Protein AF-A0A956GV33-F1 (afdb_monomer_lite)

Sequence (166 aa):
MASKSAYQAQEKGAEIEEQLDQLEKLIDRLRVMYEQYFLGISKLAPAQLHTEAERRIRDVTQLQIKNTGLRYRFATLSQKFGAYNSYWKRTMRQIEQGRYVRDLQRVGRKAARTGDDIPEEILQAMPKLMRERVKRDRAAAEAIARRQGKLDAAAAAAAGDADDGA

Foldseek 3Di:
DPDPVVVVVVVVLVVLVVLLVVLLVLLVVLLVQLLCCLVVVDVDRPVVSLVVSVVSLVVSVPDPDPDPVSVVSSVVSVVSSVVVVVVSVVSVVCVVVVNSVVVVVVLVVCCLPPVDDSPVVVLVSDRDVRNVVSVVVSVVSVVVVVVVVVVVVVVVVVVVVVPPDD

pLDDT: mean 76.54, std 17.6, range [45.59, 97.94]

Structure (mmCIF, N/CA/C/O backbone):
data_AF-A0A956GV33-F1
#
_entry.id   AF-A0A956GV33-F1
#
loop_
_atom_site.group_PDB
_atom_site.id
_atom_site.type_symbol
_atom_site.label_atom_id
_atom_site.label_alt_id
_atom_site.label_comp_id
_atom_site.label_asym_id
_atom_site.label_entity_id
_atom_site.label_seq_id
_atom_site.pdbx_PDB_ins_code
_atom_site.Cartn_x
_atom_site.Cartn_y
_atom_site.Cartn_z
_atom_site.occupancy
_atom_site.B_iso_or_equiv
_atom_site.auth_seq_id
_atom_site.auth_comp_id
_atom_site.auth_asym_id
_atom_site.auth_atom_id
_atom_site.pdbx_PDB_model_num
ATOM 1 N N . MET A 1 1 ? -37.537 -6.229 25.443 1.00 49.41 1 MET A N 1
ATOM 2 C CA . MET A 1 1 ? -37.187 -5.171 24.470 1.00 49.41 1 MET A CA 1
ATOM 3 C C . MET A 1 1 ? -35.674 -5.050 24.421 1.00 49.41 1 MET A C 1
ATOM 5 O O . MET A 1 1 ? -35.079 -4.902 25.482 1.00 49.41 1 MET A O 1
ATOM 9 N N . ALA A 1 2 ? -35.045 -5.172 23.250 1.00 53.31 2 ALA A N 1
ATOM 10 C CA . ALA A 1 2 ? -33.601 -4.968 23.128 1.00 53.31 2 ALA A CA 1
ATOM 11 C C . ALA A 1 2 ? -33.257 -3.521 23.528 1.00 53.31 2 ALA A C 1
ATOM 13 O O . ALA A 1 2 ? -33.849 -2.569 23.024 1.00 53.31 2 ALA A O 1
ATOM 14 N N . SER A 1 3 ? -32.368 -3.367 24.504 1.00 67.12 3 SER A N 1
ATOM 15 C CA . SER A 1 3 ? -32.026 -2.094 25.135 1.00 67.12 3 SER A CA 1
ATOM 16 C C . SER A 1 3 ? -31.173 -1.217 24.210 1.00 67.12 3 SER A C 1
ATOM 18 O O . SER A 1 3 ? -30.359 -1.715 23.436 1.00 67.12 3 SER A O 1
ATOM 20 N N . LYS A 1 4 ? -31.320 0.113 24.319 1.00 74.44 4 LYS A N 1
ATOM 21 C CA . LYS A 1 4 ? -30.606 1.147 23.531 1.00 74.44 4 LYS A CA 1
ATOM 22 C C . LYS A 1 4 ? -29.088 0.915 23.417 1.00 74.44 4 LYS A C 1
ATOM 24 O O . LYS A 1 4 ? -28.484 1.248 22.405 1.00 74.44 4 LYS A O 1
ATOM 29 N N . SER A 1 5 ? -28.484 0.295 24.432 1.00 77.69 5 SER A N 1
ATOM 30 C CA . SER A 1 5 ? -27.061 -0.067 24.457 1.00 77.69 5 SER A CA 1
ATOM 31 C C . SER A 1 5 ? -26.674 -1.139 23.425 1.00 77.69 5 SER A C 1
ATOM 33 O O . SER A 1 5 ? -25.600 -1.040 22.836 1.00 77.69 5 SER A O 1
ATOM 35 N N . ALA A 1 6 ? -27.537 -2.127 23.164 1.00 76.44 6 ALA A N 1
ATOM 36 C CA . ALA A 1 6 ? -27.273 -3.174 22.175 1.00 76.44 6 ALA A CA 1
ATOM 37 C C . ALA A 1 6 ? -27.285 -2.611 20.745 1.00 76.44 6 ALA A C 1
ATOM 39 O O . ALA A 1 6 ? -26.382 -2.908 19.966 1.00 76.44 6 ALA A O 1
ATOM 40 N N . TYR A 1 7 ? -28.239 -1.724 20.440 1.00 75.81 7 TYR A N 1
ATOM 41 C CA . TYR A 1 7 ? -28.301 -1.021 19.155 1.00 75.81 7 TYR A CA 1
ATOM 42 C C . TYR A 1 7 ? -27.052 -0.167 18.906 1.00 75.81 7 TYR A C 1
ATOM 44 O O . TYR A 1 7 ? -26.442 -0.285 17.850 1.00 75.81 7 TYR A O 1
ATOM 52 N N . GLN A 1 8 ? -26.598 0.601 19.902 1.00 78.31 8 GLN A N 1
ATOM 53 C CA . GLN A 1 8 ? -25.374 1.407 19.779 1.00 78.31 8 GLN A CA 1
ATOM 54 C C . GLN A 1 8 ? -24.106 0.561 19.584 1.00 78.31 8 GLN A C 1
ATOM 56 O O . GLN A 1 8 ? -23.174 0.979 18.900 1.00 78.31 8 GLN A O 1
ATOM 61 N N . ALA A 1 9 ? -24.031 -0.622 20.201 1.00 78.88 9 ALA A N 1
ATOM 62 C CA . ALA A 1 9 ? -22.897 -1.525 20.015 1.00 78.88 9 ALA A CA 1
ATOM 63 C C . ALA A 1 9 ? -22.880 -2.142 18.608 1.00 78.88 9 ALA A C 1
ATOM 65 O O . ALA A 1 9 ? -21.806 -2.307 18.030 1.00 78.88 9 ALA A O 1
ATOM 66 N N . GLN A 1 10 ? -24.057 -2.460 18.066 1.00 79.25 10 GLN A N 1
ATOM 67 C CA . GLN A 1 10 ? -24.214 -2.969 16.706 1.00 79.25 10 GLN A CA 1
ATOM 68 C C . GLN A 1 10 ? -23.894 -1.891 15.660 1.00 79.25 10 GLN A C 1
ATOM 70 O O . GLN A 1 10 ? -23.150 -2.168 14.725 1.00 79.25 10 GLN A O 1
ATOM 75 N N . GLU A 1 11 ? -24.376 -0.663 15.861 1.00 81.44 11 GLU A N 1
ATOM 76 C CA . GLU A 1 11 ? -24.094 0.499 15.005 1.00 81.44 11 GLU A CA 1
ATOM 77 C C . GLU A 1 11 ? -22.589 0.790 14.933 1.00 81.44 11 GLU A C 1
ATOM 79 O O . GLU A 1 11 ? -22.016 0.800 13.848 1.00 81.44 11 GLU A O 1
ATOM 84 N N . LYS A 1 12 ? -21.901 0.853 16.083 1.00 87.06 12 LYS A N 1
ATOM 85 C CA . LYS A 1 12 ? -20.432 0.981 16.120 1.00 87.06 12 LYS A CA 1
ATOM 86 C C . LYS A 1 12 ? -19.703 -0.171 15.428 1.00 87.06 12 LYS A C 1
ATOM 88 O O . LYS A 1 12 ? -18.622 0.021 14.882 1.00 87.06 12 LYS A O 1
ATOM 93 N N . GLY A 1 13 ? -20.251 -1.385 15.492 1.00 89.06 13 GLY A N 1
ATOM 94 C CA . GLY A 1 13 ? -19.702 -2.536 14.775 1.00 89.06 13 GLY A CA 1
ATOM 95 C C . GLY A 1 13 ? -19.760 -2.343 13.260 1.00 89.06 13 GLY A C 1
ATOM 96 O O . GLY A 1 13 ? -18.753 -2.561 12.591 1.00 89.06 13 GLY A O 1
ATOM 97 N N . ALA A 1 14 ? -20.905 -1.883 12.751 1.00 91.88 14 ALA A N 1
ATOM 98 C CA . ALA A 1 14 ? -21.114 -1.597 11.334 1.00 91.88 14 ALA A CA 1
ATOM 99 C C . ALA A 1 14 ? -20.236 -0.434 10.838 1.00 91.88 14 ALA A C 1
ATOM 101 O O . ALA A 1 14 ? -19.633 -0.535 9.774 1.00 91.88 14 ALA A O 1
ATOM 102 N N . GLU A 1 15 ? -20.084 0.630 11.633 1.00 92.94 15 GLU A N 1
ATOM 103 C CA . GLU A 1 15 ? -19.177 1.744 11.316 1.00 92.94 15 GLU A CA 1
ATOM 104 C C . GLU A 1 15 ? -17.723 1.273 11.162 1.00 92.94 15 GLU A C 1
ATOM 106 O O . GLU A 1 15 ? -17.038 1.644 10.207 1.00 92.94 15 GLU A O 1
ATOM 111 N N . ILE A 1 16 ? -17.241 0.424 12.081 1.00 94.12 16 ILE A N 1
ATOM 112 C CA . ILE A 1 16 ? -15.887 -0.145 11.998 1.00 94.12 16 ILE A CA 1
ATOM 113 C C . ILE A 1 16 ? -15.762 -1.023 10.752 1.00 94.12 16 ILE A C 1
ATOM 115 O O . ILE A 1 16 ? -14.749 -0.961 10.059 1.00 94.12 16 ILE A O 1
ATOM 119 N N . GLU A 1 17 ? -16.767 -1.842 10.453 1.00 95.62 17 GLU A N 1
ATOM 120 C CA . GLU A 1 17 ? -16.764 -2.691 9.263 1.00 95.62 17 GLU A CA 1
ATOM 121 C C . GLU A 1 17 ? -16.646 -1.870 7.972 1.00 95.62 17 GLU A C 1
ATOM 123 O O . GLU A 1 17 ? -15.781 -2.162 7.141 1.00 95.62 17 GLU A O 1
ATOM 128 N N . GLU A 1 18 ? -17.407 -0.780 7.850 1.00 96.00 18 GLU A N 1
ATOM 129 C CA . GLU A 1 18 ? -17.309 0.133 6.711 1.00 96.00 18 GLU A CA 1
ATOM 130 C C . GLU A 1 18 ? -15.926 0.802 6.630 1.00 96.00 18 GLU A C 1
ATOM 132 O O . GLU A 1 18 ? -15.320 0.882 5.556 1.00 96.00 18 GLU A O 1
ATOM 137 N N . GLN A 1 19 ? -15.371 1.245 7.762 1.00 95.44 19 GLN A N 1
ATOM 138 C CA . GLN A 1 19 ? -14.019 1.808 7.803 1.00 95.44 19 GLN A C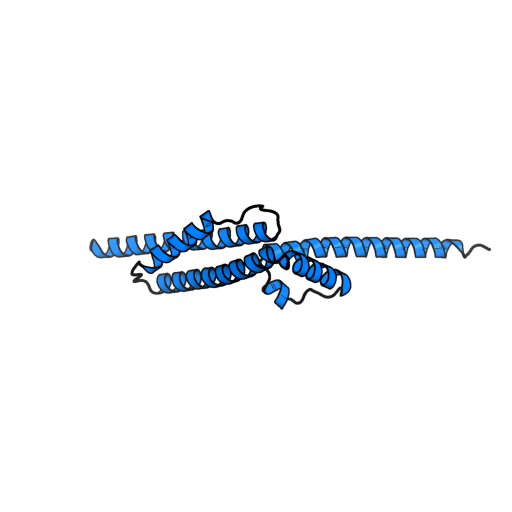A 1
ATOM 139 C C . GLN A 1 19 ? -12.964 0.808 7.309 1.00 95.44 19 GLN A C 1
ATOM 141 O O . GLN A 1 19 ? -12.047 1.197 6.576 1.00 95.44 19 GLN A O 1
ATOM 146 N N . LEU A 1 20 ? -13.098 -0.474 7.668 1.00 96.62 20 LEU A N 1
ATOM 147 C CA . LEU A 1 20 ? -12.207 -1.538 7.203 1.00 96.62 20 LEU A CA 1
ATOM 148 C C . LEU A 1 20 ? -12.369 -1.812 5.702 1.00 96.62 20 LEU A C 1
ATOM 150 O O . LEU A 1 20 ? -11.358 -1.948 5.012 1.00 96.62 20 LEU A O 1
ATOM 154 N N . ASP A 1 21 ? -13.596 -1.820 5.175 1.00 97.94 21 ASP A N 1
ATOM 155 C CA . ASP A 1 21 ? -13.862 -1.947 3.734 1.00 97.94 21 ASP A CA 1
ATOM 156 C C . ASP A 1 21 ? -13.206 -0.818 2.933 1.00 97.94 21 ASP A C 1
ATOM 158 O O . ASP A 1 21 ? -12.580 -1.037 1.889 1.00 97.94 21 ASP A O 1
ATOM 162 N N . GLN A 1 22 ? -13.350 0.418 3.411 1.00 97.00 22 GLN A N 1
ATOM 163 C CA . GLN A 1 22 ? -12.757 1.578 2.759 1.00 97.00 22 GLN A CA 1
ATOM 164 C C . GLN A 1 22 ? -11.224 1.538 2.834 1.00 97.00 22 GLN A C 1
ATOM 166 O O . GLN A 1 22 ? -10.554 1.865 1.851 1.00 97.00 22 GLN A O 1
ATOM 171 N N . LEU A 1 23 ? -10.662 1.114 3.972 1.00 97.44 23 LEU A N 1
ATOM 172 C CA . LEU A 1 23 ? -9.220 0.937 4.135 1.00 97.44 23 LEU A CA 1
ATOM 173 C C . LEU A 1 23 ? -8.673 -0.122 3.169 1.00 97.44 23 LEU A C 1
ATOM 175 O O . LEU A 1 23 ? -7.651 0.108 2.527 1.00 97.44 23 LEU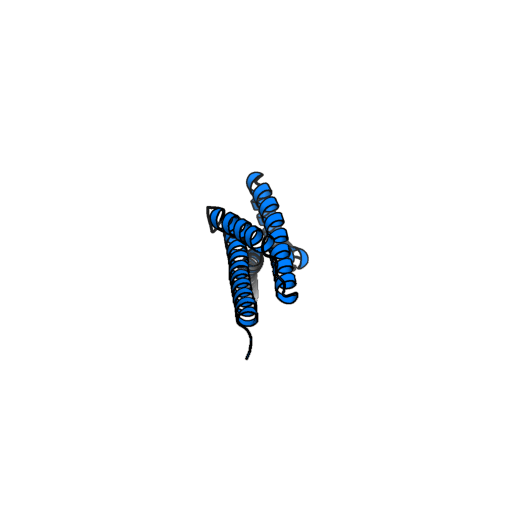 A O 1
ATOM 179 N N . GLU A 1 24 ? -9.356 -1.255 3.019 1.00 96.88 24 GLU A N 1
ATOM 180 C CA . GLU A 1 24 ? -8.959 -2.313 2.090 1.00 96.88 24 GLU A CA 1
ATOM 181 C C . GLU A 1 24 ? -8.909 -1.817 0.638 1.00 96.88 24 GLU A C 1
ATOM 183 O O . GLU A 1 24 ? -7.877 -1.950 -0.030 1.00 96.88 24 GLU A O 1
ATOM 188 N N . LYS A 1 25 ? -9.980 -1.154 0.180 1.00 96.75 25 LYS A N 1
ATOM 189 C CA . LYS A 1 25 ? -10.046 -0.541 -1.158 1.00 96.75 25 LYS A CA 1
ATOM 190 C C . LYS A 1 25 ? -8.932 0.486 -1.363 1.00 96.75 25 LYS A C 1
ATOM 192 O O . LYS A 1 25 ? -8.326 0.536 -2.436 1.00 96.75 25 LYS A O 1
ATOM 197 N N . LEU A 1 26 ? -8.643 1.297 -0.343 1.00 96.38 26 LEU A N 1
ATOM 198 C CA . LEU A 1 26 ? -7.569 2.285 -0.391 1.00 96.38 26 LEU A CA 1
ATOM 199 C C . LEU A 1 26 ? -6.193 1.618 -0.515 1.00 96.38 26 LEU A C 1
ATOM 201 O O . LEU A 1 26 ? -5.403 2.041 -1.357 1.00 96.38 26 LEU A O 1
ATOM 205 N N . ILE A 1 27 ? -5.914 0.565 0.260 1.00 94.25 27 ILE A N 1
ATOM 206 C CA . ILE A 1 27 ? -4.651 -0.189 0.192 1.00 94.25 27 ILE A CA 1
ATOM 207 C C . ILE A 1 27 ? -4.452 -0.787 -1.207 1.00 94.25 27 ILE A C 1
ATOM 209 O O . ILE A 1 27 ? -3.359 -0.685 -1.773 1.00 94.25 27 ILE A O 1
ATOM 213 N N . ASP A 1 28 ? -5.493 -1.381 -1.793 1.00 90.38 28 ASP A N 1
ATOM 214 C CA . ASP A 1 28 ? -5.402 -1.983 -3.127 1.00 90.38 28 ASP A CA 1
ATOM 215 C C . ASP A 1 28 ? -5.243 -0.934 -4.232 1.00 90.38 28 ASP A C 1
ATOM 217 O O . ASP A 1 28 ? -4.423 -1.106 -5.142 1.00 90.38 28 ASP A O 1
ATOM 221 N N . ARG A 1 29 ? -5.938 0.203 -4.121 1.00 91.19 29 ARG A N 1
ATOM 222 C CA . ARG A 1 29 ? -5.725 1.350 -5.012 1.00 91.19 29 ARG A CA 1
ATOM 223 C C . ARG A 1 29 ? -4.298 1.882 -4.902 1.00 91.19 29 ARG A C 1
ATOM 225 O O . ARG A 1 29 ? -3.659 2.143 -5.921 1.00 91.19 29 ARG A O 1
ATOM 232 N N . LEU A 1 30 ? -3.790 2.033 -3.681 1.00 92.50 30 LEU A N 1
ATOM 233 C CA . LEU A 1 30 ? -2.452 2.549 -3.417 1.00 92.50 30 LEU A CA 1
ATOM 234 C C . LEU A 1 30 ? -1.379 1.645 -4.029 1.00 92.50 30 LEU A C 1
ATOM 236 O O . LEU A 1 30 ? -0.468 2.139 -4.693 1.00 92.50 30 LEU A O 1
ATOM 240 N N . ARG A 1 31 ? -1.540 0.323 -3.893 1.00 89.81 31 ARG A N 1
ATOM 241 C CA . ARG A 1 31 ? -0.701 -0.669 -4.573 1.00 89.81 31 ARG A CA 1
ATOM 242 C C . ARG A 1 31 ? -0.652 -0.410 -6.072 1.00 89.81 31 ARG A C 1
ATOM 244 O O . ARG A 1 31 ? 0.434 -0.224 -6.608 1.00 89.81 31 ARG A O 1
ATOM 251 N N . VAL A 1 32 ? -1.805 -0.355 -6.736 1.00 85.75 32 VAL A N 1
ATOM 252 C CA . VAL A 1 32 ? -1.885 -0.132 -8.187 1.00 85.75 32 VAL A CA 1
ATOM 253 C C . VAL A 1 32 ? -1.193 1.169 -8.605 1.00 85.75 32 VAL A C 1
ATOM 255 O O . VAL A 1 32 ? -0.469 1.188 -9.599 1.00 85.75 32 VAL A O 1
ATOM 258 N N . MET A 1 33 ? -1.366 2.249 -7.844 1.00 84.88 33 MET A N 1
ATOM 259 C CA . MET A 1 33 ? -0.752 3.542 -8.160 1.00 84.88 33 MET A CA 1
ATOM 260 C C . MET A 1 33 ? 0.775 3.520 -8.031 1.00 84.88 33 MET A C 1
ATOM 262 O O . MET A 1 33 ? 1.465 4.046 -8.904 1.00 84.88 33 MET A O 1
ATOM 266 N N . TYR A 1 34 ? 1.318 2.870 -6.997 1.00 90.00 34 TYR A N 1
ATOM 267 C CA . TYR A 1 34 ? 2.766 2.673 -6.886 1.00 90.00 34 TYR A CA 1
ATOM 268 C C . TYR A 1 34 ? 3.310 1.802 -8.015 1.00 90.00 34 TYR A C 1
ATOM 270 O O . TYR A 1 34 ? 4.354 2.117 -8.577 1.00 90.00 34 TYR A O 1
ATOM 278 N N . GLU A 1 35 ? 2.594 0.742 -8.393 1.00 85.38 35 GLU A N 1
ATOM 279 C CA . GLU A 1 35 ? 2.983 -0.109 -9.520 1.00 85.38 35 GLU A CA 1
ATOM 280 C C . GLU A 1 35 ? 3.059 0.692 -10.830 1.00 85.38 35 GLU A C 1
ATOM 282 O O . GLU A 1 35 ? 4.036 0.579 -11.569 1.00 85.38 35 GLU A O 1
ATOM 287 N N . GLN A 1 36 ? 2.073 1.552 -11.101 1.00 78.88 36 GLN A N 1
ATOM 288 C CA . GLN A 1 36 ? 2.087 2.435 -12.272 1.00 78.88 36 GLN A CA 1
ATOM 289 C C . GLN A 1 36 ? 3.237 3.445 -12.236 1.00 78.88 36 GLN A C 1
ATOM 291 O O . GLN A 1 36 ? 3.843 3.706 -13.276 1.00 78.88 36 GLN A O 1
ATOM 296 N N . TYR A 1 37 ? 3.542 4.002 -11.062 1.00 85.19 37 TYR A N 1
ATOM 297 C CA . TYR A 1 37 ? 4.679 4.901 -10.875 1.00 85.19 37 TYR A CA 1
ATOM 298 C C . TYR A 1 37 ? 6.007 4.193 -11.160 1.00 85.19 37 TYR A C 1
ATOM 300 O O . TYR A 1 37 ? 6.811 4.681 -11.948 1.00 85.19 37 TYR A O 1
ATOM 308 N N . PHE A 1 38 ? 6.214 2.996 -10.609 1.00 83.44 38 PHE A N 1
ATOM 309 C CA . PHE A 1 38 ? 7.440 2.238 -10.857 1.00 83.44 38 PHE A CA 1
ATOM 310 C C . PHE A 1 38 ? 7.576 1.825 -12.326 1.00 83.44 38 PHE A C 1
ATOM 312 O O . PHE A 1 38 ? 8.663 1.877 -12.888 1.00 83.44 38 PHE A O 1
ATOM 319 N N . LEU A 1 39 ? 6.468 1.506 -12.996 1.00 75.69 39 LEU A N 1
ATOM 320 C CA . LEU A 1 39 ? 6.442 1.224 -14.434 1.00 75.69 39 LEU A CA 1
ATOM 321 C C . LEU A 1 39 ? 6.645 2.463 -15.328 1.00 75.69 39 LEU A C 1
ATOM 323 O O . LEU A 1 39 ? 6.631 2.321 -16.555 1.00 75.69 39 LEU A O 1
ATOM 327 N N . GLY A 1 40 ? 6.780 3.656 -14.741 1.00 77.50 40 GLY A N 1
ATOM 328 C CA . GLY A 1 40 ? 6.926 4.926 -15.452 1.00 77.50 40 GLY A CA 1
ATOM 329 C C . GLY A 1 40 ? 5.658 5.399 -16.168 1.00 77.50 40 GLY A C 1
ATOM 330 O O . GLY A 1 40 ? 5.728 6.324 -16.970 1.00 77.50 40 GLY A O 1
ATOM 331 N N . ILE A 1 41 ? 4.504 4.770 -15.906 1.00 78.00 41 ILE A N 1
ATOM 332 C CA . ILE A 1 41 ? 3.202 5.188 -16.452 1.00 78.00 41 ILE A CA 1
ATOM 333 C C . ILE A 1 41 ? 2.737 6.455 -15.729 1.00 78.00 41 ILE A C 1
ATOM 335 O O . ILE A 1 41 ? 2.311 7.418 -16.363 1.00 78.00 41 ILE A O 1
ATOM 339 N N . SER A 1 42 ? 2.856 6.466 -14.398 1.00 81.69 42 SER A N 1
ATOM 340 C CA . SER A 1 42 ? 2.688 7.679 -13.597 1.00 81.69 42 SER A CA 1
ATOM 341 C C . SER A 1 42 ? 4.038 8.352 -13.389 1.00 81.69 42 SER A C 1
ATOM 343 O O . SER A 1 42 ? 5.017 7.694 -13.043 1.00 81.69 42 SER A O 1
ATOM 345 N N . LYS A 1 43 ? 4.080 9.677 -13.540 1.00 83.88 43 LYS A N 1
ATOM 346 C CA . LYS A 1 43 ? 5.284 10.483 -13.288 1.00 83.88 43 LYS A CA 1
ATOM 347 C C . LYS A 1 43 ? 5.516 10.771 -11.804 1.00 83.88 43 LYS A C 1
ATOM 349 O O . LYS A 1 43 ? 6.633 11.093 -11.421 1.00 83.88 43 LYS A O 1
ATOM 354 N N . LEU A 1 44 ? 4.466 10.694 -10.984 1.00 88.38 44 LEU A N 1
ATOM 355 C CA . LEU A 1 44 ? 4.500 11.068 -9.571 1.00 88.38 44 LEU A CA 1
ATOM 356 C C . LEU A 1 44 ? 4.098 9.889 -8.687 1.00 88.38 44 LEU A C 1
ATOM 358 O O . LEU A 1 44 ? 3.177 9.131 -9.012 1.00 88.38 44 LEU A O 1
ATOM 362 N N . ALA A 1 45 ? 4.784 9.764 -7.552 1.00 90.12 45 ALA A N 1
ATOM 363 C CA . ALA A 1 45 ? 4.429 8.805 -6.520 1.00 90.12 45 ALA A CA 1
ATOM 364 C C . ALA A 1 45 ? 3.099 9.210 -5.846 1.00 90.12 45 ALA A C 1
ATOM 366 O O . ALA A 1 45 ? 2.855 10.403 -5.641 1.00 90.12 45 ALA A O 1
ATOM 367 N N . PRO A 1 46 ? 2.245 8.248 -5.450 1.00 94.19 46 PRO A N 1
ATOM 368 C CA . PRO A 1 46 ? 0.940 8.520 -4.842 1.00 94.19 46 PRO A CA 1
ATOM 369 C C . PRO A 1 46 ? 1.048 8.910 -3.353 1.00 94.19 46 PRO A C 1
ATOM 371 O O . PRO A 1 46 ? 0.447 8.274 -2.489 1.00 94.19 46 PRO A O 1
ATOM 374 N N . ALA A 1 47 ? 1.811 9.963 -3.040 1.00 94.25 47 ALA A N 1
ATOM 375 C CA . ALA A 1 47 ? 2.117 10.377 -1.667 1.00 94.25 47 ALA A CA 1
ATOM 376 C C . ALA A 1 47 ? 0.862 10.716 -0.843 1.00 94.25 47 ALA A C 1
ATOM 378 O O . ALA A 1 47 ? 0.741 10.280 0.296 1.00 94.25 47 ALA A O 1
ATOM 379 N N . GLN A 1 48 ? -0.108 11.423 -1.433 1.00 94.81 48 GLN A N 1
ATOM 380 C CA . GLN A 1 48 ? -1.348 11.799 -0.740 1.00 94.81 48 GLN A CA 1
ATOM 381 C C . GLN A 1 48 ? -2.160 10.574 -0.297 1.00 94.81 48 GLN A C 1
ATOM 383 O O . GLN A 1 48 ? -2.567 10.487 0.859 1.00 94.81 48 GLN A O 1
ATOM 388 N N . LEU A 1 49 ? -2.348 9.601 -1.198 1.00 94.12 49 LEU A N 1
ATOM 389 C CA . LEU A 1 49 ? -3.058 8.355 -0.889 1.00 94.12 49 LEU A CA 1
ATOM 390 C C . LEU A 1 49 ? -2.291 7.505 0.132 1.00 94.12 49 LEU A C 1
ATOM 392 O O . LEU A 1 49 ? -2.903 6.819 0.947 1.00 94.12 49 LEU A O 1
ATOM 396 N N . HIS A 1 50 ? -0.956 7.552 0.098 1.00 96.50 50 HIS A N 1
ATOM 397 C CA . HIS A 1 50 ? -0.115 6.870 1.079 1.00 96.50 50 HIS A CA 1
ATOM 398 C C . HIS A 1 50 ? -0.310 7.451 2.482 1.00 96.50 50 HIS A C 1
ATOM 400 O O . HIS A 1 50 ? -0.652 6.708 3.401 1.00 96.50 50 HIS A O 1
ATOM 406 N N . THR A 1 51 ? -0.229 8.777 2.629 1.00 97.62 51 THR A N 1
ATOM 407 C CA . THR A 1 51 ? -0.505 9.465 3.900 1.00 97.62 51 THR A CA 1
ATOM 408 C C . THR A 1 51 ? -1.937 9.231 4.383 1.00 97.62 51 THR A C 1
ATOM 410 O O . THR A 1 51 ? -2.165 9.059 5.581 1.00 97.62 51 THR A O 1
ATOM 413 N N . GLU A 1 52 ? -2.916 9.187 3.476 1.00 96.81 52 GLU A N 1
ATOM 414 C CA . GLU A 1 52 ? -4.297 8.857 3.829 1.00 96.81 52 GLU A CA 1
ATOM 415 C C . GLU A 1 52 ? -4.418 7.439 4.406 1.00 96.81 52 GLU A C 1
ATOM 417 O O . GLU A 1 52 ? -5.077 7.252 5.430 1.00 96.81 52 GLU A O 1
ATOM 422 N N . ALA A 1 53 ? -3.761 6.452 3.791 1.00 97.19 53 ALA A N 1
ATOM 423 C CA . ALA A 1 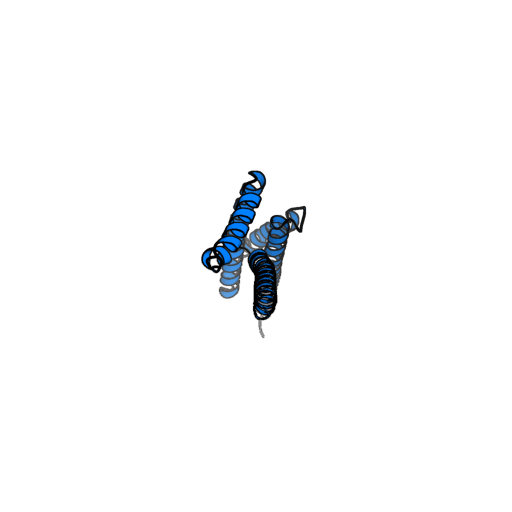53 ? -3.764 5.076 4.279 1.00 97.19 53 ALA A CA 1
ATOM 424 C C . ALA A 1 53 ? -3.094 4.959 5.656 1.00 97.19 53 ALA A C 1
ATOM 426 O O . ALA A 1 53 ? -3.651 4.325 6.552 1.00 97.19 53 ALA A O 1
ATOM 427 N N . GLU A 1 54 ? -1.949 5.620 5.860 1.00 97.62 54 GLU A N 1
ATOM 428 C CA . GLU A 1 54 ? -1.278 5.665 7.166 1.00 97.62 54 GLU A CA 1
ATOM 429 C C . GLU A 1 54 ? -2.167 6.289 8.246 1.00 97.62 54 GLU A C 1
ATOM 431 O O . GLU A 1 54 ? -2.235 5.773 9.365 1.00 97.62 54 GLU A O 1
ATOM 436 N N . ARG A 1 55 ? -2.880 7.373 7.911 1.00 97.62 55 ARG A N 1
ATOM 437 C CA . ARG A 1 55 ? -3.828 8.014 8.826 1.00 97.62 55 ARG A CA 1
ATOM 438 C C . ARG A 1 55 ? -4.961 7.060 9.200 1.00 97.62 55 ARG A C 1
ATOM 440 O O . ARG A 1 55 ? -5.148 6.811 10.382 1.00 97.62 55 ARG A O 1
ATOM 447 N N . ARG A 1 56 ? -5.644 6.453 8.222 1.00 96.62 56 ARG A N 1
ATOM 448 C CA . ARG A 1 56 ? -6.759 5.522 8.482 1.00 96.62 56 ARG A CA 1
ATOM 449 C C . ARG A 1 56 ? -6.333 4.316 9.323 1.00 96.62 56 ARG A C 1
ATOM 451 O O . ARG A 1 56 ? -7.069 3.906 10.213 1.00 96.62 56 ARG A O 1
ATOM 458 N N . ILE A 1 57 ? -5.140 3.763 9.085 1.00 96.94 57 ILE A N 1
ATOM 459 C CA . ILE A 1 57 ? -4.600 2.673 9.914 1.00 96.94 57 ILE A CA 1
ATOM 460 C C . ILE A 1 57 ? -4.391 3.147 11.352 1.00 96.94 57 ILE A C 1
ATOM 462 O O . ILE A 1 57 ? -4.761 2.435 12.285 1.00 96.94 57 ILE A O 1
ATOM 466 N N . ARG A 1 58 ? -3.822 4.343 11.549 1.00 96.75 58 ARG A N 1
ATOM 467 C CA . ARG A 1 58 ? -3.629 4.920 12.885 1.00 96.75 58 ARG A CA 1
ATOM 468 C C . ARG A 1 58 ? -4.964 5.138 13.593 1.00 96.75 58 ARG A C 1
ATOM 470 O O . ARG A 1 58 ? -5.085 4.735 14.746 1.00 96.75 58 ARG A O 1
ATOM 477 N N . ASP A 1 59 ? -5.942 5.709 12.898 1.00 94.94 59 ASP A N 1
ATOM 478 C CA . ASP A 1 59 ? -7.272 5.988 13.438 1.00 94.94 59 ASP A CA 1
ATOM 479 C C . ASP A 1 59 ? -7.930 4.687 13.926 1.00 94.94 59 ASP A C 1
ATOM 481 O O . ASP A 1 59 ? -8.320 4.591 15.086 1.00 94.94 59 ASP A O 1
ATOM 485 N N . VAL A 1 60 ? -7.942 3.634 13.097 1.00 93.50 60 VAL A N 1
ATOM 486 C CA . VAL A 1 60 ? -8.522 2.329 13.467 1.00 93.50 60 VAL A CA 1
ATOM 487 C C . VAL A 1 60 ? -7.716 1.618 14.563 1.00 93.50 60 VAL A C 1
ATOM 489 O O . VAL A 1 60 ? -8.304 0.951 15.411 1.00 93.50 60 VAL A O 1
ATOM 492 N N . THR A 1 61 ? -6.390 1.798 14.617 1.00 93.88 61 THR A N 1
ATOM 493 C CA . THR A 1 61 ? -5.546 1.258 15.706 1.00 93.88 61 THR A CA 1
ATOM 494 C C . THR A 1 61 ? -5.954 1.816 17.072 1.00 93.88 61 THR A C 1
ATOM 496 O O . THR A 1 61 ? -5.877 1.110 18.075 1.00 93.88 61 THR A O 1
ATOM 499 N N . GLN A 1 62 ? -6.376 3.082 17.123 1.00 93.12 62 GLN A N 1
ATOM 500 C CA . GLN A 1 62 ? -6.809 3.742 18.357 1.00 93.12 62 GLN A CA 1
ATOM 501 C C . GLN A 1 62 ? -8.226 3.326 18.782 1.00 93.12 62 GLN A C 1
ATOM 503 O O . GLN A 1 62 ? -8.601 3.518 19.941 1.00 93.12 62 GLN A O 1
ATOM 508 N N . LEU A 1 63 ? -9.015 2.728 17.882 1.00 90.19 63 LEU A N 1
ATOM 509 C CA . LEU A 1 63 ? -10.350 2.231 18.197 1.00 90.19 63 LEU A CA 1
ATOM 510 C C . LEU A 1 63 ? -10.274 0.924 18.997 1.00 90.19 63 LEU A C 1
ATOM 512 O O . LEU A 1 63 ? -9.615 -0.044 18.616 1.00 90.19 63 LEU A O 1
ATOM 516 N N . GLN A 1 64 ? -11.039 0.843 20.087 1.00 86.62 64 GLN A N 1
ATOM 517 C CA . GLN A 1 64 ? -11.227 -0.419 20.803 1.00 86.62 64 GLN A CA 1
ATOM 518 C C . GLN A 1 64 ? -12.231 -1.320 20.073 1.00 86.62 64 GLN A C 1
ATOM 520 O O . GLN A 1 64 ? -13.433 -1.307 20.348 1.00 86.62 64 GLN A O 1
ATOM 525 N N . ILE A 1 65 ? -11.731 -2.145 19.151 1.00 89.50 65 ILE A N 1
ATOM 526 C CA . ILE A 1 65 ? -12.545 -3.122 18.421 1.00 89.50 65 ILE A CA 1
ATOM 527 C C . ILE A 1 65 ? -12.905 -4.284 19.356 1.00 89.50 65 ILE A C 1
ATOM 529 O O . ILE A 1 65 ? -12.064 -5.133 19.667 1.00 89.50 65 ILE A O 1
ATOM 533 N N . LYS A 1 66 ? -14.165 -4.349 19.803 1.00 88.75 66 LYS A N 1
ATOM 534 C CA . LYS A 1 66 ? -14.666 -5.437 20.667 1.00 88.75 66 LYS A CA 1
ATOM 535 C C . LYS A 1 66 ? -14.839 -6.754 19.907 1.00 88.75 66 LYS A C 1
ATOM 537 O O . LYS A 1 66 ? -14.531 -7.814 20.443 1.00 88.75 66 LYS A O 1
ATOM 542 N N . ASN A 1 67 ? -15.284 -6.677 18.654 1.00 92.88 67 ASN A N 1
ATOM 543 C CA . ASN A 1 67 ? -15.508 -7.834 17.795 1.00 92.88 67 ASN A CA 1
ATOM 544 C C . ASN A 1 67 ? -14.172 -8.470 17.359 1.00 92.88 67 ASN A C 1
ATOM 546 O O . ASN A 1 67 ? -13.331 -7.820 16.737 1.00 92.88 67 ASN A O 1
ATOM 550 N N . THR A 1 68 ? -13.982 -9.755 17.665 1.00 93.88 68 THR A N 1
ATOM 551 C CA . THR A 1 68 ? -12.747 -10.487 17.343 1.00 93.88 68 THR A CA 1
ATOM 552 C C . THR A 1 68 ? -12.522 -10.645 15.836 1.00 93.88 68 THR A C 1
ATOM 554 O O . THR A 1 68 ? -11.384 -10.526 15.387 1.00 93.88 68 THR A O 1
ATOM 557 N N . GLY A 1 69 ? -13.580 -10.854 15.046 1.00 95.69 69 GLY A N 1
ATOM 558 C CA . GLY A 1 69 ? -13.494 -10.970 13.586 1.00 95.69 69 GLY A CA 1
ATOM 559 C C . GLY A 1 69 ? -13.030 -9.671 12.928 1.00 95.69 69 GLY A C 1
ATOM 560 O O . GLY A 1 69 ? -12.090 -9.683 12.136 1.00 95.69 69 GLY A O 1
ATOM 561 N N . LEU A 1 70 ? -13.604 -8.533 13.335 1.00 95.94 70 LEU A N 1
ATOM 562 C CA . LEU A 1 70 ? -13.169 -7.212 12.860 1.00 95.94 70 LEU A CA 1
ATOM 563 C C . LEU A 1 70 ? -11.722 -6.908 13.275 1.00 95.94 70 LEU A C 1
ATOM 565 O O . LEU A 1 70 ? -10.953 -6.363 12.485 1.00 95.94 70 LEU A O 1
ATOM 569 N N . ARG A 1 71 ? -11.313 -7.314 14.485 1.00 95.69 71 ARG A N 1
ATOM 570 C CA . ARG A 1 71 ? -9.929 -7.155 14.957 1.00 95.69 71 ARG A CA 1
ATOM 571 C C . ARG A 1 71 ? -8.947 -7.968 14.115 1.00 95.69 71 ARG A C 1
ATOM 573 O O . ARG A 1 71 ? -7.897 -7.451 13.741 1.00 95.69 71 ARG A O 1
ATOM 580 N N . TYR A 1 72 ? -9.291 -9.218 13.801 1.00 97.44 72 TYR A N 1
ATOM 581 C CA . TYR A 1 72 ? -8.483 -10.063 12.925 1.00 97.44 72 TYR A CA 1
ATOM 582 C C . TYR A 1 72 ? -8.377 -9.460 11.521 1.00 97.44 72 TYR A C 1
ATOM 584 O O . TYR A 1 72 ? -7.272 -9.290 11.012 1.00 97.44 72 TYR A O 1
ATOM 592 N N . ARG A 1 73 ? -9.505 -9.035 10.940 1.00 97.19 73 ARG A N 1
ATOM 593 C CA . ARG A 1 73 ? -9.534 -8.372 9.633 1.00 97.19 73 ARG A CA 1
ATOM 594 C C . ARG A 1 73 ? -8.639 -7.132 9.605 1.00 97.19 73 ARG A C 1
ATOM 596 O O . ARG A 1 73 ? -7.827 -6.979 8.694 1.00 97.19 73 ARG A O 1
ATOM 603 N N . PHE A 1 74 ? -8.730 -6.277 10.623 1.00 97.94 74 PHE A N 1
ATOM 604 C CA . PHE A 1 74 ? -7.855 -5.114 10.757 1.00 97.94 74 PHE A CA 1
ATOM 605 C C . PHE A 1 74 ? -6.369 -5.496 10.848 1.00 97.94 74 PHE A C 1
ATOM 607 O O . PHE A 1 74 ? -5.532 -4.873 10.188 1.00 97.94 74 PHE A O 1
ATOM 614 N N . ALA A 1 75 ? -6.031 -6.533 11.620 1.00 97.00 75 ALA A N 1
ATOM 615 C CA . ALA A 1 75 ? -4.661 -7.024 11.727 1.00 97.00 75 ALA A CA 1
ATOM 616 C C . ALA A 1 75 ? -4.125 -7.497 10.364 1.00 97.00 75 ALA A C 1
ATOM 618 O O . ALA A 1 75 ? -3.020 -7.112 9.978 1.00 97.00 75 ALA A O 1
ATOM 619 N N . THR A 1 76 ? -4.925 -8.239 9.592 1.00 97.12 76 THR A N 1
ATOM 620 C CA . THR A 1 76 ? -4.571 -8.671 8.231 1.00 97.12 76 THR A CA 1
ATOM 621 C C . THR A 1 76 ? -4.343 -7.483 7.294 1.00 97.12 76 THR A C 1
ATOM 623 O O . THR A 1 76 ? -3.344 -7.450 6.573 1.00 97.12 76 THR A O 1
ATOM 626 N N . LEU A 1 77 ? -5.221 -6.473 7.317 1.00 97.06 77 LEU A N 1
ATOM 627 C CA . LEU A 1 77 ? -5.061 -5.267 6.495 1.00 97.06 77 LEU A CA 1
ATOM 628 C C . LEU A 1 77 ? -3.808 -4.469 6.881 1.00 97.06 77 LEU A C 1
ATOM 630 O O . LEU A 1 77 ? -3.062 -4.028 6.004 1.00 97.06 77 LEU A O 1
ATOM 634 N N . SER A 1 78 ? -3.529 -4.345 8.179 1.00 97.19 78 SER A N 1
ATOM 635 C CA . SER A 1 78 ? -2.330 -3.672 8.690 1.00 97.19 78 SER A CA 1
ATOM 636 C C . SER A 1 78 ? -1.048 -4.390 8.260 1.00 97.19 78 SER A C 1
ATOM 638 O O . SER A 1 78 ? -0.099 -3.750 7.804 1.00 97.19 78 SER A O 1
ATOM 640 N N . GLN A 1 79 ? -1.029 -5.726 8.324 1.00 94.62 79 GLN A N 1
ATOM 641 C CA . GLN A 1 79 ? 0.085 -6.545 7.834 1.00 94.62 79 GLN A CA 1
ATOM 642 C C . GLN A 1 79 ? 0.273 -6.404 6.317 1.00 94.62 79 GLN A C 1
ATOM 644 O O . GLN A 1 79 ? 1.396 -6.185 5.856 1.00 94.62 79 GLN A O 1
ATOM 649 N N . LYS A 1 80 ? -0.820 -6.461 5.540 1.00 93.25 80 LYS A N 1
ATOM 650 C CA . LYS A 1 80 ? -0.822 -6.258 4.080 1.00 93.25 80 LYS A CA 1
ATOM 651 C C . LYS A 1 80 ? -0.220 -4.897 3.715 1.00 93.25 80 LYS A C 1
ATOM 653 O O . LYS A 1 80 ? 0.677 -4.830 2.873 1.00 93.25 80 LYS A O 1
ATOM 658 N N . PHE A 1 81 ? -0.650 -3.824 4.383 1.00 95.69 81 PHE A N 1
ATOM 659 C CA . PHE A 1 81 ? -0.080 -2.491 4.185 1.00 95.69 81 PHE A CA 1
ATOM 660 C C . PHE A 1 81 ? 1.401 -2.428 4.573 1.00 95.69 81 PHE A C 1
ATOM 662 O O . PHE A 1 81 ? 2.204 -1.899 3.808 1.00 95.69 81 PHE A O 1
ATOM 669 N N . GLY A 1 82 ? 1.794 -2.994 5.718 1.00 92.25 82 GLY A N 1
ATOM 670 C CA . GLY A 1 82 ? 3.189 -3.012 6.170 1.00 92.25 82 GLY A CA 1
ATOM 671 C C . GLY A 1 82 ? 4.136 -3.705 5.183 1.00 92.25 82 GLY A C 1
ATOM 672 O O . GLY A 1 82 ? 5.219 -3.185 4.883 1.00 92.25 82 GLY A O 1
ATOM 673 N N . ALA A 1 83 ? 3.707 -4.837 4.618 1.00 91.00 83 ALA A N 1
ATOM 674 C CA . ALA A 1 83 ? 4.446 -5.553 3.581 1.00 91.00 83 ALA A CA 1
ATOM 675 C C . ALA A 1 83 ? 4.621 -4.696 2.316 1.00 91.00 83 ALA A C 1
ATOM 677 O O . ALA A 1 83 ? 5.743 -4.526 1.829 1.00 91.00 83 ALA A O 1
ATOM 678 N N . TYR A 1 84 ? 3.538 -4.087 1.819 1.00 92.25 84 TYR A N 1
ATOM 679 C CA . TYR A 1 84 ? 3.612 -3.204 0.657 1.00 92.25 84 TYR A CA 1
ATOM 680 C C . TYR A 1 84 ? 4.448 -1.949 0.913 1.00 92.25 84 TYR A C 1
ATOM 682 O O . TYR A 1 84 ? 5.276 -1.602 0.077 1.00 92.25 84 TYR A O 1
ATOM 690 N N . ASN A 1 85 ? 4.313 -1.304 2.072 1.00 94.06 85 ASN A N 1
ATOM 691 C CA . ASN A 1 85 ? 5.079 -0.109 2.422 1.00 94.06 85 ASN A CA 1
ATOM 692 C C . ASN A 1 85 ? 6.588 -0.392 2.441 1.00 94.06 85 ASN A C 1
ATOM 694 O O . ASN A 1 85 ? 7.388 0.381 1.911 1.00 94.06 85 ASN A O 1
ATOM 698 N N . SER A 1 86 ? 6.983 -1.541 2.995 1.00 91.81 86 SER A N 1
ATOM 699 C CA . SER A 1 86 ? 8.381 -1.987 3.004 1.00 91.81 86 SER A CA 1
ATOM 700 C C . SER A 1 86 ? 8.911 -2.215 1.585 1.00 91.81 86 SER A C 1
ATOM 702 O O . SER A 1 86 ? 10.024 -1.797 1.252 1.00 91.81 86 SER A O 1
ATOM 704 N N . TYR A 1 87 ? 8.096 -2.836 0.728 1.00 88.12 87 TYR A N 1
ATOM 705 C CA . TYR A 1 87 ? 8.399 -3.023 -0.689 1.00 88.12 87 TYR A CA 1
ATOM 706 C C . TYR A 1 87 ? 8.529 -1.686 -1.441 1.00 88.12 87 TYR A C 1
ATOM 708 O O . TYR A 1 87 ? 9.514 -1.478 -2.156 1.00 88.12 87 TYR A O 1
ATOM 716 N N . TRP A 1 88 ? 7.586 -0.758 -1.255 1.00 92.69 88 TRP A N 1
ATOM 717 C CA . TRP A 1 88 ? 7.601 0.549 -1.912 1.00 92.69 88 TRP A CA 1
ATOM 718 C C . TRP A 1 88 ? 8.838 1.352 -1.521 1.00 92.69 88 TRP A C 1
ATOM 720 O O . TRP A 1 88 ? 9.546 1.824 -2.406 1.00 92.69 88 TRP A O 1
ATOM 730 N N . LYS A 1 89 ? 9.172 1.430 -0.226 1.00 93.19 89 LYS A N 1
ATOM 731 C CA . LYS A 1 89 ? 10.380 2.122 0.264 1.00 93.19 89 LYS A CA 1
ATOM 732 C C . LYS A 1 89 ? 11.659 1.551 -0.348 1.00 93.19 89 LYS A C 1
ATOM 734 O O . LYS A 1 89 ? 12.516 2.302 -0.813 1.00 93.19 89 LYS A O 1
ATOM 739 N N . ARG A 1 90 ? 11.781 0.219 -0.398 1.00 91.19 90 ARG A N 1
ATOM 740 C CA . ARG A 1 90 ? 12.928 -0.453 -1.030 1.00 91.19 90 ARG A CA 1
ATOM 741 C C . ARG A 1 90 ? 13.029 -0.109 -2.516 1.00 91.19 90 ARG A C 1
ATOM 743 O O . ARG A 1 90 ? 14.121 0.185 -2.994 1.00 91.19 90 ARG A O 1
ATOM 750 N N . THR A 1 91 ? 11.903 -0.135 -3.222 1.00 86.50 91 THR A N 1
ATOM 751 C CA . THR A 1 91 ? 11.841 0.134 -4.664 1.00 86.50 91 THR A CA 1
ATOM 752 C C . THR A 1 91 ? 12.144 1.598 -4.973 1.00 86.50 91 THR A C 1
ATOM 754 O O . THR A 1 91 ? 12.953 1.870 -5.854 1.00 86.50 91 THR A O 1
ATOM 757 N N . MET A 1 92 ? 11.601 2.548 -4.203 1.00 90.25 92 MET A N 1
ATOM 758 C CA . MET A 1 92 ? 11.928 3.972 -4.353 1.00 90.25 92 MET A CA 1
ATOM 759 C C . MET A 1 92 ? 13.427 4.222 -4.174 1.00 90.25 92 MET A C 1
ATOM 761 O O . MET A 1 92 ? 14.043 4.837 -5.038 1.00 90.25 92 MET A O 1
ATOM 765 N N . ARG A 1 93 ? 14.055 3.616 -3.157 1.00 91.62 93 ARG A N 1
ATOM 766 C CA . ARG A 1 93 ? 15.513 3.696 -2.972 1.00 91.62 93 ARG A CA 1
ATOM 767 C C . ARG A 1 93 ? 16.296 3.123 -4.163 1.00 91.62 93 ARG A C 1
ATOM 769 O O . ARG A 1 93 ? 17.343 3.649 -4.529 1.00 91.62 93 ARG A O 1
ATOM 776 N N . GLN A 1 94 ? 15.824 2.038 -4.780 1.00 86.88 94 GLN A N 1
ATOM 777 C CA . GLN A 1 94 ? 16.451 1.481 -5.988 1.00 86.88 94 GLN A CA 1
ATOM 778 C C . GLN A 1 94 ? 16.291 2.395 -7.210 1.00 86.88 94 GLN A C 1
ATOM 780 O O . GLN A 1 94 ? 17.193 2.430 -8.051 1.00 86.88 94 GLN A O 1
ATOM 785 N N . ILE A 1 95 ? 15.166 3.109 -7.316 1.00 85.25 95 ILE A N 1
ATOM 786 C CA . ILE A 1 95 ? 14.906 4.102 -8.366 1.00 85.25 95 ILE A CA 1
ATOM 787 C C . ILE A 1 95 ? 15.836 5.304 -8.190 1.00 85.25 95 ILE A C 1
ATOM 789 O O . ILE A 1 95 ? 16.532 5.656 -9.136 1.00 85.25 95 ILE A O 1
ATOM 793 N N . GLU A 1 96 ? 15.927 5.860 -6.979 1.00 88.75 96 GLU A N 1
ATOM 794 C CA . GLU A 1 96 ? 16.841 6.965 -6.639 1.00 88.75 96 GLU A CA 1
ATOM 795 C C . GLU A 1 96 ? 18.301 6.621 -6.960 1.00 88.75 96 GLU A C 1
ATOM 797 O O . GLU A 1 96 ? 19.069 7.454 -7.425 1.00 88.75 96 GLU A O 1
ATOM 802 N N . GLN A 1 97 ? 18.682 5.359 -6.760 1.00 90.25 97 GLN A N 1
ATOM 803 C CA . GLN A 1 97 ? 20.028 4.859 -7.039 1.00 90.25 97 GLN A CA 1
ATOM 804 C C . GLN A 1 97 ? 20.225 4.427 -8.505 1.00 90.25 97 GLN A C 1
ATOM 806 O O . GLN A 1 97 ? 21.265 3.859 -8.843 1.00 90.25 97 GLN A O 1
ATOM 811 N N . GLY A 1 98 ? 19.223 4.618 -9.371 1.00 82.56 98 GLY A N 1
ATOM 812 C CA . GLY A 1 98 ? 19.261 4.276 -10.798 1.00 82.56 98 GLY A CA 1
ATOM 813 C C . GLY A 1 98 ? 19.347 2.775 -11.106 1.00 82.56 98 GLY A C 1
ATOM 814 O O . GLY A 1 98 ? 19.585 2.381 -12.249 1.00 82.56 98 GLY A O 1
ATOM 815 N N . ARG A 1 99 ? 19.174 1.903 -10.105 1.00 78.50 99 ARG A N 1
ATOM 816 C CA . ARG A 1 99 ? 19.309 0.444 -10.268 1.00 78.50 99 ARG A CA 1
ATOM 817 C C . ARG A 1 99 ? 18.021 -0.228 -10.713 1.00 78.50 99 ARG A C 1
ATOM 819 O O . ARG A 1 99 ? 18.086 -1.241 -11.399 1.00 78.50 99 ARG A O 1
ATOM 826 N N . TYR A 1 100 ? 16.873 0.367 -10.406 1.00 76.25 100 TYR A N 1
ATOM 827 C CA . TYR A 1 100 ? 15.573 -0.210 -10.740 1.00 76.25 100 TYR A CA 1
ATOM 828 C C . TYR A 1 100 ? 15.386 -0.447 -12.250 1.00 76.25 100 TYR A C 1
ATOM 830 O O . TYR A 1 100 ? 15.011 -1.540 -12.669 1.00 76.25 100 TYR A O 1
ATOM 838 N N . VAL A 1 101 ? 15.745 0.536 -13.085 1.00 68.06 101 VAL A N 1
ATOM 839 C CA . VAL A 1 101 ? 15.684 0.412 -14.554 1.00 68.06 101 VAL A CA 1
ATOM 840 C C . VAL A 1 101 ? 16.633 -0.679 -15.060 1.00 68.06 101 VAL A C 1
ATOM 842 O O . VAL A 1 101 ? 16.275 -1.456 -15.944 1.00 68.06 101 VAL A O 1
ATOM 845 N N . ARG A 1 102 ? 17.833 -0.788 -14.472 1.00 58.28 102 ARG A N 1
ATOM 846 C CA . ARG A 1 102 ? 18.817 -1.820 -14.833 1.00 58.28 102 ARG A CA 1
ATOM 847 C C . ARG A 1 102 ? 18.337 -3.219 -14.468 1.00 58.28 102 ARG A C 1
ATOM 849 O O . ARG A 1 102 ? 18.540 -4.141 -15.255 1.00 58.28 102 ARG A O 1
ATOM 856 N N . ASP A 1 103 ? 17.697 -3.376 -13.314 1.00 65.06 103 ASP A N 1
ATOM 857 C CA . ASP A 1 103 ? 17.137 -4.651 -12.871 1.00 65.06 103 ASP A CA 1
ATOM 858 C C . ASP A 1 103 ? 15.953 -5.065 -13.757 1.00 65.06 103 ASP A C 1
ATOM 860 O O . ASP A 1 103 ? 15.917 -6.200 -14.226 1.00 65.06 103 ASP A O 1
ATOM 864 N N . LEU A 1 104 ? 15.071 -4.126 -14.114 1.00 64.69 104 LEU A N 1
ATOM 865 C CA . LEU A 1 104 ? 14.012 -4.322 -15.111 1.00 64.69 104 LEU A CA 1
ATOM 866 C C . LEU A 1 104 ? 14.556 -4.782 -16.472 1.00 64.69 104 LEU A C 1
ATOM 868 O O . LEU A 1 104 ? 14.108 -5.786 -17.025 1.00 64.69 104 LEU A O 1
ATOM 872 N N . GLN A 1 105 ? 15.567 -4.086 -16.996 1.00 62.53 105 GLN A N 1
ATOM 873 C CA . GLN A 1 105 ? 16.223 -4.442 -18.257 1.00 62.53 105 GLN A CA 1
ATOM 874 C C . GLN A 1 105 ? 16.983 -5.770 -18.174 1.00 62.53 105 GLN A C 1
ATOM 876 O O . GLN A 1 105 ? 17.129 -6.459 -19.182 1.00 62.53 105 GLN A O 1
ATOM 881 N N . ARG A 1 106 ? 17.522 -6.130 -17.004 1.00 61.94 106 ARG A N 1
ATOM 882 C CA . ARG A 1 106 ? 18.187 -7.419 -16.776 1.00 61.94 106 ARG A CA 1
ATOM 883 C C . ARG A 1 106 ? 17.165 -8.553 -16.767 1.00 61.94 106 ARG A C 1
ATOM 885 O O . ARG A 1 106 ? 17.414 -9.564 -17.413 1.00 61.94 106 ARG A O 1
ATOM 892 N N . VAL A 1 107 ? 16.028 -8.375 -16.092 1.00 61.81 107 VAL A N 1
ATOM 893 C CA . VAL A 1 107 ? 14.917 -9.340 -16.094 1.00 61.81 107 VAL A CA 1
ATOM 894 C C . VAL A 1 107 ? 14.374 -9.518 -17.511 1.00 61.81 107 VAL A C 1
ATOM 896 O O . VAL A 1 107 ? 14.279 -10.652 -17.971 1.00 61.81 107 VAL A O 1
ATOM 899 N N . GLY A 1 108 ? 14.134 -8.424 -18.243 1.00 60.91 108 GLY A N 1
ATOM 900 C CA . GLY A 1 108 ? 13.700 -8.481 -19.643 1.00 60.91 108 GLY A CA 1
ATOM 901 C C . GLY A 1 108 ? 14.699 -9.200 -20.557 1.00 60.91 108 GLY A C 1
ATOM 902 O O . GLY A 1 108 ? 14.314 -10.073 -21.327 1.00 60.91 108 GLY A O 1
ATOM 903 N N . ARG A 1 109 ? 16.003 -8.911 -20.428 1.00 58.75 109 ARG A N 1
ATOM 904 C CA . ARG A 1 109 ? 17.057 -9.591 -21.205 1.00 58.75 109 ARG A CA 1
ATOM 905 C C . ARG A 1 109 ? 17.225 -11.063 -20.837 1.00 58.75 109 ARG A C 1
ATOM 907 O O . ARG A 1 109 ? 17.504 -11.862 -21.722 1.00 58.75 109 ARG A O 1
ATOM 914 N N . LYS A 1 110 ? 17.076 -11.428 -19.560 1.00 57.19 110 LYS A N 1
ATOM 915 C CA . LYS A 1 110 ? 17.132 -12.825 -19.106 1.00 57.19 110 LYS A CA 1
ATOM 916 C C . LYS A 1 110 ? 15.935 -13.614 -19.644 1.00 57.19 110 LYS A C 1
ATOM 918 O O . LYS A 1 110 ? 16.141 -14.681 -20.201 1.00 57.19 110 LYS A O 1
ATOM 923 N N . ALA A 1 111 ? 14.731 -13.044 -19.576 1.00 56.78 111 ALA A N 1
ATOM 924 C CA . ALA A 1 111 ? 13.528 -13.635 -20.161 1.00 56.78 111 ALA A CA 1
ATOM 925 C C . ALA A 1 111 ? 13.666 -13.842 -21.681 1.00 56.78 111 ALA A C 1
ATOM 927 O O . ALA A 1 111 ? 13.356 -14.912 -22.188 1.00 56.78 111 ALA A O 1
ATOM 928 N N . ALA A 1 112 ? 14.209 -12.852 -22.401 1.00 55.22 112 ALA A N 1
ATOM 929 C CA . ALA A 1 112 ? 14.443 -12.957 -23.841 1.00 55.22 112 ALA A CA 1
ATOM 930 C C . ALA A 1 112 ? 15.555 -13.956 -24.224 1.00 55.22 112 ALA A C 1
ATOM 932 O O . ALA A 1 112 ? 15.489 -14.549 -25.294 1.00 55.22 112 ALA A O 1
ATOM 933 N N . ARG A 1 113 ? 16.587 -14.136 -23.382 1.00 57.44 113 ARG A N 1
ATOM 934 C CA . ARG A 1 113 ? 17.721 -15.042 -23.661 1.00 57.44 113 ARG A CA 1
ATOM 935 C C . ARG A 1 113 ? 17.445 -16.499 -23.339 1.00 57.44 113 ARG A C 1
ATOM 937 O O . ARG A 1 113 ? 17.999 -17.359 -24.010 1.00 57.44 113 ARG A O 1
ATOM 944 N N . THR A 1 114 ? 16.733 -16.769 -22.252 1.00 56.28 114 THR A N 1
ATOM 945 C CA . THR A 1 114 ? 16.629 -18.135 -21.737 1.00 56.28 114 THR A CA 1
ATOM 946 C C . THR A 1 114 ? 15.476 -18.893 -22.390 1.00 56.28 114 THR A C 1
ATOM 948 O O . THR A 1 114 ? 15.539 -20.111 -22.439 1.00 56.28 114 THR A O 1
ATOM 951 N N . GLY A 1 115 ? 14.445 -18.220 -22.920 1.00 51.81 115 GLY A N 1
ATOM 952 C CA . GLY A 1 115 ? 13.254 -18.889 -23.472 1.00 51.81 115 GLY A CA 1
ATOM 953 C C . GLY A 1 115 ? 12.401 -19.610 -22.415 1.00 51.81 115 GLY A C 1
ATOM 954 O O . GLY A 1 115 ? 11.204 -19.789 -22.617 1.00 51.81 115 GLY A O 1
ATOM 955 N N . ASP A 1 116 ? 12.995 -19.938 -21.269 1.00 45.59 116 ASP A N 1
ATOM 956 C CA . ASP A 1 116 ? 12.340 -20.461 -20.083 1.00 45.59 116 ASP A CA 1
ATOM 957 C C . ASP A 1 116 ? 11.502 -19.398 -19.372 1.00 45.59 116 ASP A C 1
ATOM 959 O O . ASP A 1 116 ? 11.833 -18.203 -19.336 1.00 45.59 116 ASP A O 1
ATOM 963 N N . ASP A 1 117 ? 10.419 -19.877 -18.757 1.00 48.06 117 ASP A N 1
ATOM 964 C CA . ASP A 1 117 ? 9.581 -19.107 -17.853 1.00 48.06 117 ASP A CA 1
ATOM 965 C C . ASP A 1 117 ? 10.438 -18.325 -16.852 1.00 48.06 117 ASP A C 1
ATOM 967 O O . ASP A 1 117 ? 11.340 -18.857 -16.201 1.00 48.06 117 ASP A O 1
ATOM 971 N N . ILE A 1 118 ? 10.140 -17.031 -16.706 1.00 50.19 118 ILE A N 1
ATOM 972 C CA . ILE A 1 118 ? 10.681 -16.249 -15.595 1.00 50.19 118 ILE A CA 1
ATOM 973 C C . ILE A 1 118 ? 10.307 -17.012 -14.319 1.00 50.19 118 ILE A C 1
ATOM 975 O O . ILE A 1 118 ? 9.114 -17.265 -14.136 1.00 50.19 118 ILE A O 1
ATOM 979 N N . PRO A 1 119 ? 11.278 -17.369 -13.455 1.00 51.03 119 PRO A N 1
ATOM 980 C CA . PRO A 1 119 ? 11.010 -18.181 -12.279 1.00 51.03 119 PRO A CA 1
ATOM 981 C C . PRO A 1 119 ? 9.818 -17.618 -11.510 1.00 51.03 119 PRO A C 1
ATOM 983 O O . PRO A 1 119 ? 9.803 -16.427 -11.186 1.00 51.03 119 PRO A O 1
ATOM 986 N N . GLU A 1 120 ? 8.816 -18.458 -11.256 1.00 50.19 120 GLU A N 1
ATOM 987 C CA . GLU A 1 120 ? 7.534 -18.055 -10.670 1.00 50.19 120 GLU A CA 1
ATOM 988 C C . GLU A 1 120 ? 7.741 -17.304 -9.341 1.00 50.19 120 GLU A C 1
ATOM 990 O O . GLU A 1 120 ? 7.034 -16.346 -9.055 1.00 50.19 120 GLU A O 1
ATOM 995 N N . GLU A 1 121 ? 8.798 -17.625 -8.590 1.00 45.72 121 GLU A N 1
ATOM 996 C CA . GLU A 1 121 ? 9.226 -16.902 -7.384 1.00 45.72 121 GLU A CA 1
ATOM 997 C C . GLU A 1 121 ? 9.553 -15.417 -7.634 1.00 45.72 121 GLU A C 1
ATOM 999 O O . GLU A 1 121 ? 9.189 -14.547 -6.840 1.00 45.72 121 GLU A O 1
ATOM 1004 N N . ILE A 1 122 ? 10.191 -15.096 -8.765 1.00 47.25 122 ILE A N 1
ATOM 1005 C CA . ILE A 1 122 ? 10.499 -13.719 -9.177 1.00 47.25 122 ILE A CA 1
ATOM 1006 C C . ILE A 1 122 ? 9.219 -13.026 -9.655 1.00 47.25 122 ILE A C 1
ATOM 1008 O O . ILE A 1 122 ? 8.975 -11.875 -9.295 1.00 47.25 122 ILE A O 1
ATOM 1012 N N . LEU A 1 123 ? 8.359 -13.732 -10.396 1.00 49.19 123 LEU A N 1
ATOM 1013 C CA . LEU A 1 123 ? 7.051 -13.227 -10.827 1.00 49.19 123 LEU A CA 1
ATOM 1014 C C . LEU A 1 123 ? 6.119 -12.943 -9.634 1.00 49.19 123 LEU A C 1
ATOM 1016 O O . LEU A 1 123 ? 5.332 -11.991 -9.660 1.00 49.19 123 LEU A O 1
ATOM 1020 N N . GLN A 1 124 ? 6.212 -13.754 -8.581 1.00 51.12 124 GLN A N 1
ATOM 1021 C CA . GLN A 1 124 ? 5.413 -13.652 -7.365 1.00 51.12 124 GLN A CA 1
ATOM 1022 C C . GLN A 1 124 ? 5.890 -12.542 -6.432 1.00 51.12 124 GLN A C 1
ATOM 1024 O O . GLN A 1 124 ? 5.052 -11.834 -5.868 1.00 51.12 124 GLN A O 1
ATOM 1029 N N . ALA A 1 125 ? 7.205 -12.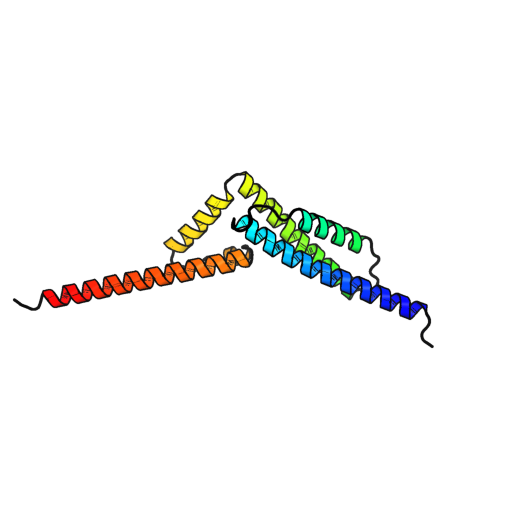322 -6.354 1.00 50.19 125 ALA A N 1
ATOM 1030 C CA . ALA A 1 125 ? 7.800 -11.153 -5.709 1.00 50.19 125 ALA A CA 1
ATOM 1031 C C . ALA A 1 125 ? 7.515 -9.845 -6.473 1.00 50.19 125 ALA A C 1
ATOM 1033 O O . ALA A 1 125 ? 7.614 -8.756 -5.900 1.00 50.19 125 ALA A O 1
ATOM 1034 N N . MET A 1 126 ? 7.145 -9.940 -7.757 1.00 50.50 126 MET A N 1
ATOM 1035 C CA . MET A 1 126 ? 6.750 -8.798 -8.570 1.00 50.50 126 MET A CA 1
ATOM 1036 C C . MET A 1 126 ? 5.287 -8.386 -8.315 1.00 50.50 126 MET A C 1
ATOM 1038 O O . MET A 1 126 ? 4.386 -9.231 -8.198 1.00 50.50 126 MET A O 1
ATOM 1042 N N . PRO A 1 127 ? 5.016 -7.071 -8.267 1.00 55.97 127 PRO A N 1
ATOM 1043 C CA . PRO A 1 127 ? 3.663 -6.543 -8.155 1.00 55.97 127 PRO A CA 1
ATOM 1044 C C . PRO A 1 127 ? 2.767 -6.954 -9.339 1.00 55.97 127 PRO A C 1
ATOM 1046 O O . PRO A 1 127 ? 3.261 -7.267 -10.422 1.00 55.97 127 PRO A O 1
ATOM 1049 N N . LYS A 1 128 ? 1.438 -6.958 -9.166 1.00 58.94 128 LYS A N 1
ATOM 1050 C CA . LYS A 1 128 ? 0.511 -7.686 -10.060 1.00 58.94 128 LYS A CA 1
ATOM 1051 C C . LYS A 1 128 ? 0.494 -7.101 -11.474 1.00 58.94 128 LYS A C 1
ATOM 1053 O O . LYS A 1 128 ? 0.532 -7.854 -12.435 1.00 58.94 128 LYS A O 1
ATOM 1058 N N . LEU A 1 129 ? 0.499 -5.781 -11.629 1.00 54.00 129 LEU A N 1
ATOM 1059 C CA . LEU A 1 129 ? 0.544 -5.143 -12.948 1.00 54.00 129 LEU A CA 1
ATOM 1060 C C . LEU A 1 129 ? 1.902 -5.311 -13.624 1.00 54.00 129 LEU A C 1
ATOM 1062 O O . LEU A 1 129 ? 1.974 -5.367 -14.847 1.00 54.00 129 LEU A O 1
ATOM 1066 N N . MET A 1 130 ? 2.969 -5.441 -12.837 1.00 53.25 130 MET A N 1
ATOM 1067 C CA . MET A 1 130 ? 4.296 -5.774 -13.341 1.00 53.25 130 MET A CA 1
ATOM 1068 C C . MET A 1 130 ? 4.319 -7.219 -13.850 1.00 53.25 130 MET A C 1
ATOM 1070 O O . MET A 1 130 ? 4.792 -7.461 -14.951 1.00 53.25 130 MET A O 1
ATOM 1074 N N . ARG A 1 131 ? 3.708 -8.150 -13.105 1.00 57.81 131 ARG A N 1
ATOM 1075 C CA . ARG A 1 131 ? 3.486 -9.545 -13.509 1.00 57.81 131 ARG A CA 1
ATOM 1076 C C . ARG A 1 131 ? 2.715 -9.628 -14.826 1.00 57.81 131 ARG A C 1
ATOM 1078 O O . ARG A 1 131 ? 3.142 -10.312 -15.747 1.00 57.81 131 ARG A O 1
ATOM 1085 N N . GLU A 1 132 ? 1.615 -8.891 -14.934 1.00 55.12 132 GLU A N 1
ATOM 1086 C CA . GLU A 1 132 ? 0.758 -8.890 -16.123 1.00 55.12 132 GLU A CA 1
ATOM 1087 C C . GLU A 1 132 ? 1.400 -8.184 -17.326 1.00 55.12 132 GLU A C 1
ATOM 1089 O O . GLU A 1 132 ? 1.276 -8.661 -18.451 1.00 55.12 132 GLU A O 1
ATOM 1094 N N . ARG A 1 133 ? 2.146 -7.091 -17.121 1.00 54.34 133 ARG A N 1
ATOM 1095 C CA . ARG A 1 133 ? 2.898 -6.433 -18.199 1.00 54.34 133 ARG A CA 1
ATOM 1096 C C . ARG A 1 133 ? 4.057 -7.294 -18.684 1.00 54.34 133 ARG A C 1
ATOM 1098 O O . ARG A 1 133 ? 4.210 -7.453 -19.884 1.00 54.34 133 ARG A O 1
ATOM 1105 N N . VAL A 1 134 ? 4.801 -7.919 -17.775 1.00 55.88 134 VAL A N 1
ATOM 1106 C CA . VAL A 1 134 ? 5.858 -8.880 -18.115 1.00 55.88 134 VAL A CA 1
ATOM 1107 C C . VAL A 1 134 ? 5.289 -10.062 -18.905 1.00 55.88 134 VAL A C 1
ATOM 1109 O O . VAL A 1 134 ? 5.864 -10.440 -19.920 1.00 55.88 134 VAL A O 1
ATOM 1112 N N . LYS A 1 135 ? 4.124 -10.599 -18.513 1.00 56.00 135 LYS A N 1
ATOM 1113 C CA . LYS A 1 135 ? 3.408 -11.622 -19.296 1.00 56.00 135 LYS A CA 1
ATOM 1114 C C . LYS A 1 135 ? 2.997 -11.119 -20.684 1.00 56.00 135 LYS A C 1
ATOM 1116 O O . LYS A 1 135 ? 3.126 -11.853 -21.658 1.00 56.00 135 LYS A O 1
ATOM 1121 N N . ARG A 1 136 ? 2.509 -9.879 -20.790 1.00 57.94 136 ARG A N 1
ATOM 1122 C CA . ARG A 1 136 ? 2.050 -9.287 -22.057 1.00 57.94 136 ARG A CA 1
ATOM 1123 C C . ARG A 1 136 ? 3.209 -8.995 -23.016 1.00 57.94 136 ARG A C 1
ATOM 1125 O O . ARG A 1 136 ? 3.129 -9.352 -24.187 1.00 57.94 136 ARG A O 1
ATOM 1132 N N . ASP A 1 137 ? 4.291 -8.413 -22.508 1.00 54.41 137 ASP A N 1
ATOM 1133 C CA . ASP A 1 137 ? 5.517 -8.131 -23.262 1.00 54.41 137 ASP A CA 1
ATOM 1134 C C . ASP A 1 137 ? 6.178 -9.446 -23.725 1.00 54.41 137 ASP A C 1
ATOM 1136 O O . ASP A 1 137 ? 6.667 -9.537 -24.850 1.00 54.41 137 ASP A O 1
ATOM 1140 N N . ARG A 1 138 ? 6.102 -10.505 -22.905 1.00 52.94 138 ARG A N 1
ATOM 1141 C CA . ARG A 1 138 ? 6.519 -11.865 -23.272 1.00 52.94 138 ARG A CA 1
ATOM 1142 C C . ARG A 1 138 ? 5.657 -12.471 -24.381 1.00 52.94 138 ARG A C 1
ATOM 1144 O O . ARG A 1 138 ? 6.208 -12.978 -25.350 1.00 52.94 138 ARG A O 1
ATOM 1151 N N . ALA A 1 139 ? 4.330 -12.383 -24.282 1.00 59.03 139 ALA A N 1
ATOM 1152 C CA . ALA A 1 139 ? 3.429 -12.868 -25.330 1.00 59.03 139 ALA A CA 1
ATOM 1153 C C . ALA A 1 139 ? 3.683 -12.157 -26.673 1.00 59.03 139 ALA A C 1
ATOM 1155 O O . ALA A 1 139 ? 3.637 -12.785 -27.731 1.00 59.03 139 ALA A O 1
ATOM 1156 N N . ALA A 1 140 ? 4.009 -10.861 -26.634 1.00 56.91 140 ALA A N 1
ATOM 1157 C CA . ALA A 1 140 ? 4.408 -10.105 -27.817 1.00 56.91 140 ALA A CA 1
ATOM 1158 C C . ALA A 1 140 ? 5.756 -10.586 -28.388 1.00 56.91 140 ALA A C 1
ATOM 1160 O O . ALA A 1 140 ? 5.871 -10.769 -29.599 1.00 56.91 140 ALA A O 1
ATOM 1161 N N . ALA A 1 141 ? 6.753 -10.848 -27.538 1.00 58.62 141 ALA A N 1
ATOM 1162 C CA . ALA A 1 141 ? 8.052 -11.374 -27.961 1.00 58.62 141 ALA A CA 1
ATOM 1163 C C . ALA A 1 141 ? 7.947 -12.787 -28.568 1.00 58.62 141 ALA A C 1
ATOM 1165 O O . ALA A 1 141 ? 8.514 -13.046 -29.628 1.00 58.62 141 ALA A O 1
ATOM 1166 N N . GLU A 1 142 ? 7.160 -13.680 -27.961 1.00 57.69 142 GLU A N 1
ATOM 1167 C CA . GLU A 1 142 ? 6.890 -15.021 -28.495 1.00 57.69 142 GLU A CA 1
ATOM 1168 C C . GLU A 1 142 ? 6.150 -14.972 -29.837 1.00 57.69 142 GLU A C 1
ATOM 1170 O O . GLU A 1 142 ? 6.436 -15.764 -30.736 1.00 57.69 142 GLU A O 1
ATOM 1175 N N . ALA A 1 143 ? 5.212 -14.034 -30.001 1.00 61.94 143 ALA A N 1
ATOM 1176 C CA . ALA A 1 143 ? 4.518 -13.832 -31.268 1.00 61.94 143 ALA A CA 1
ATOM 1177 C C . ALA A 1 143 ? 5.475 -13.358 -32.372 1.00 61.94 143 ALA A C 1
ATOM 1179 O O . ALA A 1 143 ? 5.371 -13.831 -33.504 1.00 61.94 143 ALA A O 1
ATOM 1180 N N . ILE A 1 144 ? 6.427 -12.474 -32.050 1.00 65.81 144 ILE A N 1
ATOM 1181 C CA . ILE A 1 144 ? 7.464 -12.009 -32.984 1.00 65.81 144 ILE A CA 1
ATOM 1182 C C . ILE A 1 144 ? 8.403 -13.161 -33.365 1.00 65.81 144 ILE A C 1
ATOM 1184 O O . ILE A 1 144 ? 8.626 -13.377 -34.555 1.00 65.81 144 ILE A O 1
ATOM 1188 N N . ALA A 1 145 ? 8.867 -13.953 -32.393 1.00 62.97 145 ALA A N 1
ATOM 1189 C CA . ALA A 1 145 ? 9.737 -15.107 -32.631 1.00 62.97 145 ALA A CA 1
ATOM 1190 C C . ALA A 1 145 ? 9.057 -16.199 -33.477 1.00 62.97 145 ALA A C 1
ATOM 1192 O O . ALA A 1 145 ? 9.656 -16.709 -34.420 1.00 62.97 145 ALA A O 1
ATOM 1193 N N . ARG A 1 146 ? 7.776 -16.516 -33.223 1.00 68.62 146 ARG A N 1
ATOM 1194 C CA . ARG A 1 146 ? 7.002 -17.438 -34.081 1.00 68.62 146 ARG A CA 1
ATOM 1195 C C . ARG A 1 146 ? 6.837 -16.907 -35.502 1.00 68.62 146 ARG A C 1
ATOM 1197 O O . ARG A 1 146 ? 6.775 -17.695 -36.442 1.00 68.62 146 ARG A O 1
ATOM 1204 N N . ARG A 1 147 ? 6.730 -15.585 -35.664 1.00 65.00 147 ARG A N 1
ATOM 1205 C CA . ARG A 1 147 ? 6.632 -14.947 -36.980 1.00 65.00 147 ARG A CA 1
ATOM 1206 C C . ARG A 1 147 ? 7.958 -15.035 -37.726 1.00 65.00 147 ARG A C 1
ATOM 1208 O O . ARG A 1 147 ? 7.938 -15.425 -38.883 1.00 65.00 147 ARG A O 1
ATOM 1215 N N . GLN A 1 148 ? 9.074 -14.745 -37.060 1.00 61.81 148 GLN A N 1
ATOM 1216 C CA . GLN A 1 148 ? 10.418 -14.898 -37.624 1.00 61.81 148 GLN A CA 1
ATOM 1217 C C . GLN A 1 148 ? 10.707 -16.355 -37.995 1.00 61.81 148 GLN A C 1
ATOM 1219 O O . GLN A 1 148 ? 10.987 -16.615 -39.153 1.00 61.81 148 GLN A O 1
ATOM 1224 N N . GLY A 1 149 ? 10.460 -17.322 -37.106 1.00 65.00 149 GLY A N 1
ATOM 1225 C CA . GLY A 1 149 ? 10.652 -18.741 -37.432 1.00 65.00 149 GLY A CA 1
ATOM 1226 C C . GLY A 1 149 ? 9.771 -19.246 -38.586 1.00 65.00 149 GLY A C 1
ATOM 1227 O O . GLY A 1 149 ? 10.208 -20.081 -39.371 1.00 65.00 149 GLY A O 1
ATOM 1228 N N . LYS A 1 150 ? 8.546 -18.719 -38.746 1.00 63.91 150 LYS A N 1
ATOM 1229 C CA . LYS A 1 150 ? 7.707 -19.002 -39.928 1.00 63.91 150 LYS A CA 1
ATOM 1230 C C . LYS A 1 150 ? 8.245 -18.361 -41.208 1.00 63.91 150 LYS A C 1
ATOM 1232 O O . LYS A 1 150 ? 8.102 -18.961 -42.266 1.00 63.91 150 LYS A O 1
ATOM 1237 N N . LEU A 1 151 ? 8.816 -17.159 -41.122 1.00 58.38 151 LEU A N 1
ATOM 1238 C CA . LEU A 1 151 ? 9.437 -16.475 -42.259 1.00 58.38 151 LEU A CA 1
ATOM 1239 C C . LEU A 1 151 ? 10.720 -17.190 -42.691 1.00 58.38 151 LEU A C 1
ATOM 1241 O O . LEU A 1 151 ? 10.908 -17.409 -43.881 1.00 58.38 151 LEU A O 1
ATOM 1245 N N . ASP A 1 152 ? 11.535 -17.632 -41.736 1.00 58.44 152 ASP A N 1
ATOM 1246 C CA . ASP A 1 152 ? 12.767 -18.379 -41.993 1.00 58.44 152 ASP A CA 1
ATOM 1247 C C . ASP A 1 152 ? 12.462 -19.767 -42.587 1.00 58.44 152 ASP A C 1
ATOM 1249 O O . ASP A 1 152 ? 13.102 -20.187 -43.548 1.00 58.44 152 ASP A O 1
ATOM 1253 N N . ALA A 1 153 ? 11.421 -20.453 -42.096 1.00 60.91 153 ALA A N 1
ATOM 1254 C CA . ALA A 1 153 ? 10.952 -21.718 -42.671 1.00 60.91 153 ALA A CA 1
ATOM 1255 C C . ALA A 1 153 ? 10.360 -21.552 -44.084 1.00 60.91 153 ALA A C 1
ATOM 1257 O O . ALA A 1 153 ? 10.578 -22.400 -44.945 1.00 60.91 153 ALA A O 1
ATOM 1258 N N . ALA A 1 154 ? 9.635 -20.458 -44.342 1.00 58.00 154 ALA A N 1
ATOM 1259 C CA . ALA A 1 154 ? 9.115 -20.145 -45.673 1.00 58.00 154 ALA A CA 1
ATOM 1260 C C . ALA A 1 154 ? 10.237 -19.773 -46.660 1.00 58.00 154 ALA A C 1
ATOM 1262 O O . ALA A 1 154 ? 10.186 -20.179 -47.818 1.00 58.00 154 ALA A O 1
ATOM 1263 N N . ALA A 1 155 ? 11.267 -19.052 -46.206 1.00 57.78 155 ALA A N 1
ATOM 1264 C CA . ALA A 1 155 ? 12.447 -18.737 -47.007 1.00 57.78 155 ALA A CA 1
ATOM 1265 C C . ALA A 1 155 ? 13.270 -19.995 -47.334 1.00 57.78 155 ALA A C 1
ATOM 1267 O O . ALA A 1 155 ? 13.719 -20.150 -48.466 1.00 57.78 155 ALA A O 1
ATOM 1268 N N . ALA A 1 156 ? 13.412 -20.924 -46.382 1.00 59.72 156 ALA A N 1
ATOM 1269 C CA . ALA A 1 156 ? 14.065 -22.212 -46.615 1.00 59.72 156 ALA A CA 1
ATOM 1270 C C . ALA A 1 156 ? 13.279 -23.101 -47.598 1.00 59.72 156 ALA A C 1
ATOM 1272 O O . ALA A 1 156 ? 13.881 -23.732 -48.461 1.00 59.72 156 ALA A O 1
ATOM 1273 N N . ALA A 1 157 ? 11.943 -23.109 -47.518 1.00 61.44 157 ALA A N 1
ATOM 1274 C CA . ALA A 1 157 ? 11.094 -23.828 -48.471 1.00 61.44 157 ALA A CA 1
ATOM 1275 C C . ALA A 1 157 ? 11.177 -23.237 -49.891 1.00 61.44 157 ALA A C 1
ATOM 1277 O O . ALA A 1 157 ? 11.253 -23.986 -50.856 1.00 61.44 157 ALA A O 1
ATOM 1278 N N . ALA A 1 158 ? 11.231 -21.907 -50.021 1.00 58.84 158 ALA A N 1
ATOM 1279 C CA . ALA A 1 158 ? 11.396 -21.236 -51.312 1.00 58.84 158 ALA A CA 1
ATOM 1280 C C . ALA A 1 158 ? 12.805 -21.408 -51.915 1.00 58.84 158 ALA A C 1
ATOM 1282 O O . ALA A 1 158 ? 12.954 -21.370 -53.132 1.00 58.84 158 ALA A O 1
ATOM 1283 N N . ALA A 1 159 ? 13.836 -21.596 -51.083 1.00 58.66 159 ALA A N 1
ATOM 12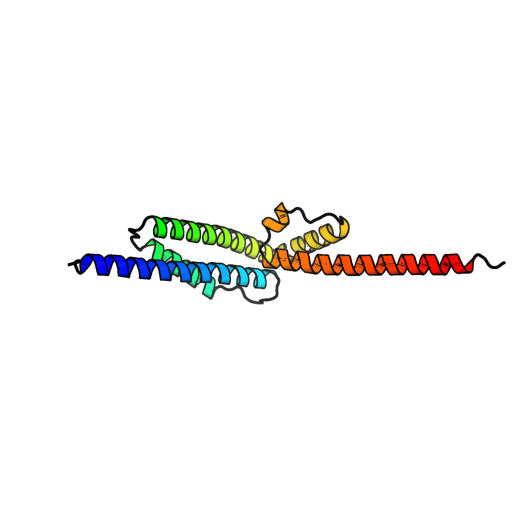84 C CA . ALA A 1 159 ? 15.197 -21.876 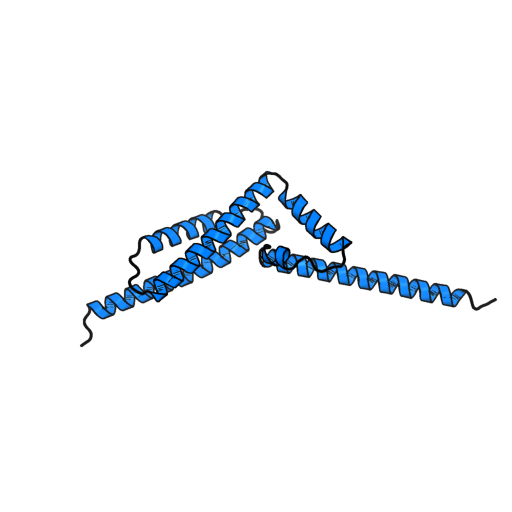-51.541 1.00 58.66 159 ALA A CA 1
ATOM 1285 C C . ALA A 1 159 ? 15.390 -23.340 -51.981 1.00 58.66 159 ALA A C 1
ATOM 1287 O O . ALA A 1 159 ? 16.185 -23.592 -52.879 1.00 58.66 159 ALA A O 1
ATOM 1288 N N . GLY A 1 160 ? 14.660 -24.289 -51.381 1.00 57.12 160 GLY A N 1
ATOM 1289 C CA . GLY A 1 160 ? 14.683 -25.702 -51.785 1.00 57.12 160 GLY A CA 1
ATOM 1290 C C . GLY A 1 160 ? 13.958 -25.990 -53.106 1.00 57.12 160 GLY A C 1
ATOM 1291 O O . GLY A 1 160 ? 14.332 -26.919 -53.806 1.00 57.12 160 GLY A O 1
ATOM 1292 N N . ASP A 1 161 ? 12.972 -25.169 -53.477 1.00 56.00 161 ASP A N 1
ATOM 1293 C CA . ASP A 1 161 ? 12.198 -25.304 -54.728 1.00 56.00 161 ASP A CA 1
ATOM 1294 C C . ASP A 1 161 ? 12.931 -24.717 -55.960 1.00 56.00 161 ASP A C 1
ATOM 1296 O O . ASP A 1 161 ? 12.451 -24.801 -57.087 1.00 56.00 161 ASP A O 1
ATOM 1300 N N . ALA A 1 162 ? 14.102 -24.099 -55.755 1.00 55.34 162 ALA A N 1
ATOM 1301 C CA . ALA A 1 162 ? 14.918 -23.482 -56.806 1.00 55.34 162 ALA A CA 1
ATOM 1302 C C . ALA A 1 162 ? 16.106 -24.350 -57.276 1.00 55.34 162 ALA A C 1
ATOM 1304 O O . ALA A 1 162 ? 16.799 -23.943 -58.207 1.00 55.34 162 ALA A O 1
ATOM 1305 N N . ASP A 1 163 ? 16.347 -25.513 -56.654 1.00 51.59 163 ASP A N 1
ATOM 1306 C CA . ASP A 1 163 ? 17.511 -26.385 -56.923 1.00 51.59 163 ASP A CA 1
ATOM 1307 C C . ASP A 1 163 ? 17.156 -27.690 -57.673 1.00 51.59 163 ASP A C 1
ATOM 1309 O O . ASP A 1 163 ? 18.046 -28.422 -58.086 1.00 51.59 163 ASP A O 1
ATOM 1313 N N . ASP A 1 164 ? 15.870 -27.979 -57.918 1.00 54.16 164 ASP A N 1
ATOM 1314 C CA . ASP A 1 164 ? 15.412 -29.245 -58.538 1.00 54.16 164 ASP A CA 1
ATOM 1315 C C . ASP A 1 164 ? 15.168 -29.131 -60.063 1.00 54.16 164 ASP A C 1
ATOM 1317 O O . ASP A 1 164 ? 14.353 -29.839 -60.658 1.00 54.16 164 ASP A O 1
ATOM 1321 N N . GLY A 1 165 ? 15.852 -28.186 -60.716 1.00 57.72 165 GLY A N 1
ATOM 1322 C CA . GLY A 1 165 ? 15.636 -27.825 -62.119 1.00 57.72 165 GLY A CA 1
ATOM 1323 C C . GLY A 1 165 ? 16.918 -27.522 -62.892 1.00 57.72 165 GLY A C 1
ATOM 1324 O O . GLY A 1 165 ? 17.043 -26.425 -63.435 1.00 57.72 165 GLY A O 1
ATOM 1325 N N . ALA A 1 166 ? 17.849 -28.479 -62.958 1.00 48.25 166 ALA A N 1
ATOM 1326 C CA . ALA A 1 166 ? 18.909 -28.533 -63.973 1.00 48.25 166 ALA A CA 1
ATOM 1327 C C . ALA A 1 166 ? 19.379 -29.973 -64.224 1.00 48.25 166 ALA A C 1
ATOM 1329 O O . ALA A 1 166 ? 19.795 -30.640 -63.252 1.00 48.25 166 ALA A O 1
#

Radius of gyration: 25.83 Å; chains: 1; bounding box: 57×41×89 Å

Secondary structure (DSSP, 8-state):
---HHHHHHHHHHHHHHHHHHHHHHHHHHHHHHHHHHHTTSSSS--HHHHHHHHHHHHHHHHS----HHHHHHHHHHHHHHHHHHHHHHHHHHHHHTTHHHHHHHHHHHHHHHH-SPPPHHHHHHS-HHHHHHHHHHHHHHHHHHHHHHHHHHHHHHHHHTTSS--